Protein AF-A0A660VNW7-F1 (afdb_monomer)

Foldseek 3Di:
DDPVQLVQQDPQARNDDLPDPCLVVNLVVLLVLCVVVQLPLCNSSVVSSHHSLRSLQSCVSPVVSLVVSQVSCVVVVHHRDDHD

Sequence (84 aa):
PSELLAGRIRGGRIAVNPSHPDCPALLAEVMDVLASRDMDGRSAAELLGCSATQLVKFLSLEPAALEMVNARREELGLRRLKGR

pLDDT: mean 94.81, std 4.36, range [62.59, 97.69]

Secondary structure (DSSP, 8-state):
--HHHHHHEETTEE---TTSTTHHHHHHHHHHHHHTTTT-HHHHHHHHTS-HHHHHHHHTTSHHHHHHHHHHHHHTTPPPP---

Solvent-accessible surface area (backbone atoms only — not comparable to full-atom values): 4760 Å² total; per-residue (Å²): 134,53,71,72,52,56,74,25,48,52,97,36,28,76,65,72,56,83,88,40,86,61,38,64,59,48,49,52,52,53,50,52,43,22,59,76,39,76,52,34,55,58,63,27,13,56,76,63,58,29,37,44,70,40,50,40,40,58,36,49,76,40,61,67,58,41,48,53,50,30,55,55,19,47,78,70,75,40,79,69,81,77,67,118

Radius of gy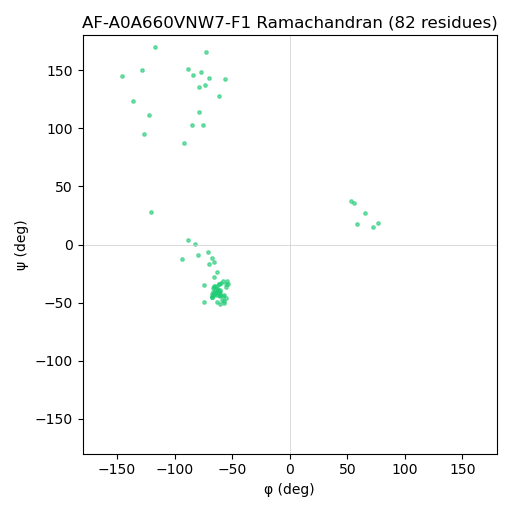ration: 11.73 Å; Cα contacts (8 Å, |Δi|>4): 91; chains: 1; bounding box: 25×29×24 Å

Nearest PDB structures (foldseek):
  2m8g-assembly1_X  TM=4.773E-01  e=1.486E+00  Aquifex aeolicus VF5

Structure (mmCIF, N/CA/C/O backbone):
data_AF-A0A660VNW7-F1
#
_entry.id   AF-A0A660VNW7-F1
#
loop_
_atom_site.group_PDB
_atom_site.id
_atom_site.type_symbol
_atom_site.label_atom_id
_atom_site.label_alt_id
_atom_site.label_comp_id
_atom_site.label_asym_id
_atom_site.label_entity_id
_atom_site.label_seq_id
_atom_site.pdbx_PDB_ins_code
_atom_site.Cartn_x
_atom_site.Cartn_y
_atom_site.Cartn_z
_atom_site.occupancy
_atom_site.B_iso_or_equiv
_atom_site.auth_seq_id
_atom_site.auth_comp_id
_atom_site.auth_asym_id
_atom_site.auth_atom_id
_atom_site.pdbx_PDB_model_num
ATOM 1 N N . PRO A 1 1 ? -7.265 -9.490 -3.591 1.00 85.75 1 PRO A N 1
ATOM 2 C CA . PRO A 1 1 ? -5.861 -9.561 -4.053 1.00 85.75 1 PRO A CA 1
ATOM 3 C C . PRO A 1 1 ? -5.692 -10.635 -5.132 1.00 85.75 1 PRO A C 1
ATOM 5 O O . PRO A 1 1 ? -6.300 -11.695 -5.007 1.00 85.75 1 PRO A O 1
ATOM 8 N N . SER A 1 2 ? -4.921 -10.342 -6.174 1.00 92.94 2 SER A N 1
ATOM 9 C CA . SER A 1 2 ? -4.522 -11.230 -7.259 1.00 92.94 2 SER A CA 1
ATOM 10 C C . SER A 1 2 ? -3.489 -12.256 -6.785 1.00 92.94 2 SER A C 1
ATOM 12 O O . SER A 1 2 ? -2.862 -12.099 -5.731 1.00 92.94 2 SER A O 1
ATOM 14 N N . GLU A 1 3 ? -3.268 -13.299 -7.587 1.00 93.81 3 GLU A N 1
ATOM 15 C CA . GLU A 1 3 ? -2.215 -14.290 -7.326 1.00 93.81 3 GLU A CA 1
ATOM 16 C C . GLU A 1 3 ? -0.814 -13.665 -7.336 1.00 93.81 3 GLU A C 1
ATOM 18 O O . GLU A 1 3 ? 0.042 -14.063 -6.543 1.00 93.81 3 GLU A O 1
ATOM 23 N N . LEU A 1 4 ? -0.591 -12.647 -8.179 1.00 94.12 4 LEU A N 1
ATOM 24 C CA . LEU A 1 4 ? 0.672 -11.916 -8.238 1.00 94.12 4 LEU A CA 1
ATOM 25 C C . LEU A 1 4 ? 0.969 -11.250 -6.892 1.00 94.12 4 LEU A C 1
ATOM 27 O O . LEU A 1 4 ? 2.050 -11.448 -6.338 1.00 94.12 4 LEU A O 1
ATOM 31 N N . LEU A 1 5 ? 0.016 -10.493 -6.343 1.00 94.50 5 LEU A N 1
ATOM 32 C CA . LEU A 1 5 ? 0.197 -9.826 -5.056 1.00 94.50 5 LEU A CA 1
ATOM 33 C C . LEU A 1 5 ? 0.284 -10.835 -3.910 1.00 94.50 5 LEU A C 1
ATOM 35 O O . LEU A 1 5 ? 1.203 -10.741 -3.095 1.00 94.50 5 LEU A O 1
ATOM 39 N N . ALA A 1 6 ? -0.596 -11.839 -3.882 1.00 94.31 6 ALA A N 1
ATOM 40 C CA . ALA A 1 6 ? -0.575 -12.890 -2.865 1.00 94.31 6 ALA A CA 1
ATOM 41 C C . ALA A 1 6 ? 0.778 -13.625 -2.825 1.00 94.31 6 ALA A C 1
ATOM 43 O O . ALA A 1 6 ? 1.357 -13.797 -1.753 1.00 94.31 6 ALA A O 1
ATOM 44 N N . GLY A 1 7 ? 1.348 -13.960 -3.988 1.00 95.69 7 GLY A N 1
ATOM 45 C CA . GLY A 1 7 ? 2.666 -14.592 -4.105 1.00 95.69 7 GLY A CA 1
ATOM 46 C C . GLY A 1 7 ? 3.839 -13.708 -3.658 1.00 95.69 7 GLY A C 1
ATOM 47 O O . GLY A 1 7 ? 4.948 -14.207 -3.432 1.00 95.69 7 GLY A O 1
ATOM 48 N N . ARG A 1 8 ? 3.623 -12.395 -3.504 1.00 95.94 8 ARG A N 1
ATOM 49 C CA . ARG A 1 8 ? 4.617 -11.440 -2.990 1.00 95.94 8 ARG A CA 1
ATOM 50 C C . ARG A 1 8 ? 4.494 -11.214 -1.487 1.00 95.94 8 ARG A C 1
ATOM 52 O O . ARG A 1 8 ? 5.436 -10.679 -0.905 1.00 95.94 8 ARG A O 1
ATOM 59 N N . ILE A 1 9 ? 3.419 -11.650 -0.832 1.00 96.31 9 ILE A N 1
ATOM 60 C CA . ILE A 1 9 ? 3.295 -11.553 0.625 1.00 96.31 9 ILE A CA 1
ATOM 61 C C . ILE A 1 9 ? 4.107 -12.666 1.288 1.00 96.31 9 ILE A C 1
ATOM 63 O O . ILE A 1 9 ? 3.808 -13.849 1.158 1.00 96.31 9 ILE A O 1
ATOM 67 N N . ARG A 1 10 ? 5.165 -12.294 2.016 1.00 94.12 10 ARG A N 1
ATOM 68 C CA . ARG A 1 10 ? 6.035 -13.240 2.735 1.00 94.12 10 ARG A CA 1
ATOM 69 C C . ARG A 1 10 ? 6.351 -12.720 4.127 1.00 94.12 10 ARG A C 1
ATOM 71 O O . ARG A 1 10 ? 6.859 -11.610 4.273 1.00 94.12 10 ARG A O 1
ATOM 78 N N . GLY A 1 11 ? 6.041 -13.514 5.153 1.00 92.25 11 GLY A N 1
ATOM 79 C CA . GLY A 1 11 ? 6.317 -13.158 6.550 1.00 92.25 11 GLY A CA 1
ATOM 80 C C . GLY A 1 11 ? 5.712 -11.813 6.974 1.00 92.25 11 GLY A C 1
ATOM 81 O O . GLY A 1 11 ? 6.354 -11.049 7.691 1.00 92.25 11 GLY A O 1
ATOM 82 N N . GLY A 1 12 ? 4.521 -11.475 6.466 1.00 92.81 12 GLY A N 1
ATOM 83 C CA . GLY A 1 12 ? 3.845 -10.209 6.765 1.00 92.81 12 GLY A CA 1
ATOM 84 C C . GLY A 1 12 ? 4.409 -8.978 6.038 1.00 92.81 12 GLY A C 1
ATOM 85 O O . GLY A 1 12 ? 4.180 -7.845 6.478 1.00 92.81 12 GLY A O 1
ATOM 86 N N . ARG A 1 13 ? 5.167 -9.174 4.950 1.00 94.25 13 ARG A N 1
ATOM 87 C CA . ARG A 1 13 ? 5.802 -8.116 4.144 1.00 94.25 13 ARG A CA 1
ATOM 88 C C . ARG A 1 13 ? 5.463 -8.279 2.664 1.00 94.25 13 ARG A C 1
ATOM 90 O O . ARG A 1 13 ? 5.335 -9.404 2.193 1.00 94.25 13 ARG A O 1
ATOM 97 N N . ILE A 1 14 ? 5.411 -7.168 1.932 1.00 95.25 14 ILE A N 1
ATOM 98 C CA . ILE A 1 14 ? 5.313 -7.161 0.466 1.00 95.25 14 ILE A CA 1
ATOM 99 C C . ILE A 1 14 ? 6.738 -7.287 -0.092 1.00 95.25 14 ILE A C 1
ATOM 101 O O . ILE A 1 14 ? 7.531 -6.351 -0.021 1.00 95.25 14 ILE A O 1
ATOM 105 N N . ALA A 1 15 ? 7.104 -8.477 -0.565 1.00 95.12 15 ALA A N 1
ATOM 106 C CA . ALA A 1 15 ? 8.459 -8.826 -0.979 1.00 95.12 15 ALA A CA 1
ATOM 107 C C . ALA A 1 15 ? 8.676 -8.570 -2.479 1.00 95.12 15 ALA A C 1
ATOM 109 O O . ALA A 1 15 ? 8.530 -9.475 -3.310 1.00 95.12 15 ALA A O 1
ATOM 110 N N . VAL A 1 16 ? 9.066 -7.340 -2.813 1.00 94.94 16 VAL A N 1
ATOM 111 C CA . VAL A 1 16 ? 9.437 -6.928 -4.172 1.00 94.94 16 VAL A CA 1
ATOM 112 C C . VAL A 1 16 ? 10.556 -5.882 -4.139 1.00 94.94 16 VAL A C 1
ATOM 114 O O . VAL A 1 16 ? 10.634 -5.070 -3.219 1.00 94.94 16 VAL A O 1
ATOM 117 N N . ASN A 1 17 ? 11.451 -5.931 -5.126 1.00 94.06 17 ASN A N 1
ATOM 118 C CA . ASN A 1 17 ? 12.445 -4.883 -5.351 1.00 94.06 17 ASN A CA 1
ATOM 119 C C . ASN A 1 17 ? 11.762 -3.702 -6.075 1.00 94.06 17 ASN A C 1
ATOM 121 O O . ASN A 1 17 ? 11.050 -3.964 -7.043 1.00 94.06 17 ASN A O 1
ATOM 125 N N . PRO A 1 18 ? 11.984 -2.435 -5.678 1.00 92.62 18 PRO A N 1
ATOM 126 C CA . PRO A 1 18 ? 11.385 -1.278 -6.354 1.00 92.62 18 PRO A CA 1
ATOM 127 C C . PRO A 1 18 ? 11.659 -1.214 -7.865 1.00 92.62 18 PRO A C 1
ATOM 129 O O . PRO A 1 18 ? 10.811 -0.766 -8.626 1.00 92.62 18 PRO A O 1
ATOM 132 N N . SER A 1 19 ? 12.815 -1.708 -8.319 1.00 94.44 19 SER A N 1
ATOM 133 C CA . SER A 1 19 ? 13.185 -1.771 -9.741 1.00 94.44 19 SER A CA 1
ATOM 134 C C . SER A 1 19 ? 12.603 -2.984 -10.482 1.00 94.44 19 SER A C 1
ATOM 136 O O . SER A 1 19 ? 12.891 -3.176 -11.661 1.00 94.44 19 SER A O 1
ATOM 138 N N . HIS A 1 20 ? 11.831 -3.844 -9.812 1.00 96.44 20 HIS A N 1
ATOM 139 C CA . HIS A 1 20 ? 11.217 -5.010 -10.441 1.00 96.44 20 HIS A CA 1
ATOM 140 C C . HIS A 1 20 ? 10.047 -4.578 -11.350 1.00 96.44 20 HIS A C 1
ATOM 142 O O . HIS A 1 20 ? 9.225 -3.777 -10.905 1.00 96.44 20 HIS A O 1
ATOM 148 N N . PRO A 1 21 ? 9.893 -5.149 -12.562 1.00 95.69 21 PRO A N 1
ATOM 149 C CA . PRO A 1 21 ? 8.810 -4.792 -13.489 1.00 95.69 21 PRO A CA 1
ATOM 150 C C . PRO A 1 21 ? 7.394 -4.912 -12.906 1.00 95.69 21 PRO A C 1
ATOM 152 O O . PRO A 1 21 ? 6.530 -4.108 -13.225 1.00 95.69 21 PRO A O 1
ATOM 155 N N . ASP A 1 22 ? 7.162 -5.886 -12.023 1.00 95.12 22 ASP A N 1
ATOM 156 C CA . ASP A 1 22 ? 5.882 -6.041 -11.314 1.00 95.12 22 ASP A CA 1
ATOM 157 C C . ASP A 1 22 ? 5.589 -4.950 -10.264 1.00 95.12 22 ASP A C 1
ATOM 159 O O . ASP A 1 22 ? 4.452 -4.848 -9.808 1.00 95.12 22 ASP A O 1
ATOM 163 N N . CYS A 1 23 ? 6.577 -4.162 -9.817 1.00 95.44 23 CYS A N 1
ATOM 164 C CA . CYS A 1 23 ? 6.396 -3.231 -8.695 1.00 95.44 23 CYS A CA 1
ATOM 165 C C . CYS A 1 23 ? 5.273 -2.199 -8.933 1.00 95.44 23 CYS A C 1
ATOM 167 O O . CYS A 1 23 ? 4.450 -2.033 -8.031 1.00 95.44 23 CYS A O 1
ATOM 169 N N . PRO A 1 24 ? 5.149 -1.561 -10.116 1.00 95.69 24 PRO A N 1
ATOM 170 C CA . PRO A 1 24 ? 4.030 -0.665 -10.411 1.00 95.69 24 PRO A CA 1
ATOM 171 C C . PRO A 1 24 ? 2.662 -1.356 -10.350 1.00 95.69 24 PRO A C 1
ATOM 173 O O . PRO A 1 24 ? 1.713 -0.780 -9.825 1.00 95.69 24 PRO A O 1
ATOM 176 N N . ALA A 1 25 ? 2.560 -2.601 -10.828 1.00 96.19 25 ALA A N 1
ATOM 177 C CA . ALA A 1 25 ? 1.312 -3.364 -10.780 1.00 96.19 25 ALA A CA 1
ATOM 178 C C . ALA A 1 25 ? 0.922 -3.715 -9.335 1.00 96.19 25 ALA A C 1
ATOM 180 O O . ALA A 1 25 ? -0.230 -3.551 -8.942 1.00 96.19 25 ALA A O 1
ATOM 181 N N . LEU A 1 26 ? 1.898 -4.121 -8.518 1.00 97.19 26 LEU A N 1
ATOM 182 C CA . LEU A 1 26 ? 1.691 -4.374 -7.091 1.00 97.19 26 LEU A CA 1
ATOM 183 C C . LEU A 1 26 ? 1.287 -3.102 -6.340 1.00 97.19 26 LEU A C 1
ATOM 185 O O . LEU A 1 26 ? 0.440 -3.163 -5.453 1.00 97.19 26 LEU A O 1
ATOM 189 N N . LEU A 1 27 ? 1.884 -1.956 -6.684 1.00 97.00 27 LEU A N 1
ATOM 190 C CA . LEU A 1 27 ? 1.518 -0.669 -6.101 1.00 97.00 27 LEU A CA 1
ATOM 191 C C . LEU A 1 27 ? 0.076 -0.301 -6.440 1.00 97.00 27 LEU A C 1
ATOM 193 O O . LEU A 1 27 ? -0.682 -0.001 -5.524 1.00 97.00 27 LEU A O 1
ATOM 197 N N . ALA A 1 28 ? -0.314 -0.382 -7.714 1.00 96.50 28 ALA A N 1
ATOM 198 C CA . ALA A 1 28 ? -1.687 -0.119 -8.139 1.00 96.50 28 ALA A CA 1
ATOM 199 C C . ALA A 1 28 ? -2.691 -0.998 -7.377 1.00 96.50 28 ALA A C 1
ATOM 201 O O . ALA A 1 28 ? -3.648 -0.493 -6.799 1.00 96.50 28 ALA A O 1
ATOM 202 N N . GLU A 1 29 ? -2.410 -2.295 -7.259 1.00 97.38 29 GLU A N 1
ATOM 203 C CA . GLU A 1 29 ? -3.308 -3.213 -6.563 1.00 97.38 29 GLU A CA 1
ATOM 204 C C . GLU A 1 29 ? -3.398 -2.934 -5.049 1.00 97.38 29 GLU A C 1
ATOM 206 O O . GLU A 1 29 ? -4.468 -3.016 -4.443 1.00 97.38 29 GLU A O 1
ATOM 211 N N . VAL A 1 30 ? -2.286 -2.554 -4.415 1.00 97.38 30 VAL A N 1
ATOM 212 C CA . VAL A 1 30 ? -2.286 -2.110 -3.014 1.00 97.38 30 VAL A CA 1
ATOM 213 C C . VAL A 1 30 ? -3.123 -0.841 -2.829 1.00 97.38 30 VAL A C 1
ATOM 215 O O . VAL A 1 30 ? -3.818 -0.707 -1.818 1.00 97.38 30 VAL A O 1
ATOM 218 N N . MET A 1 31 ? -3.081 0.077 -3.795 1.00 97.50 31 MET A N 1
ATOM 219 C CA . MET A 1 31 ? -3.891 1.294 -3.782 1.00 97.50 31 MET A CA 1
ATOM 220 C C . MET A 1 31 ? -5.384 0.985 -3.928 1.00 97.50 31 MET A C 1
ATOM 222 O O . MET A 1 31 ? -6.184 1.552 -3.182 1.00 97.50 31 MET A O 1
ATOM 226 N N . ASP A 1 32 ? -5.759 0.036 -4.788 1.00 97.44 32 ASP A N 1
ATOM 227 C CA . ASP A 1 32 ? -7.145 -0.435 -4.913 1.00 97.44 32 ASP A CA 1
ATOM 228 C C . ASP A 1 32 ? -7.646 -1.049 -3.599 1.00 97.44 32 ASP A C 1
ATOM 230 O O . ASP A 1 32 ? -8.760 -0.772 -3.142 1.00 97.44 32 ASP A O 1
ATOM 234 N N . VAL A 1 33 ? -6.797 -1.834 -2.928 1.00 97.44 33 VAL A N 1
ATOM 235 C CA . VAL A 1 33 ? -7.122 -2.396 -1.614 1.00 97.44 33 VAL A CA 1
ATOM 236 C C . VAL A 1 33 ? -7.308 -1.296 -0.569 1.00 97.44 33 VAL A C 1
ATOM 238 O O . VAL A 1 33 ? -8.282 -1.342 0.180 1.00 97.44 33 VAL A O 1
ATOM 241 N N . LEU A 1 34 ? -6.446 -0.280 -0.530 1.00 97.25 34 LEU A N 1
ATOM 242 C CA . LEU A 1 34 ? -6.624 0.872 0.361 1.00 97.25 34 LEU A CA 1
ATOM 243 C C . LEU A 1 34 ? -7.929 1.618 0.078 1.00 97.25 34 LEU A C 1
ATOM 245 O O . LEU A 1 34 ? -8.661 1.929 1.018 1.00 97.25 34 LEU A O 1
ATOM 249 N N . ALA A 1 35 ? -8.254 1.853 -1.193 1.00 96.88 35 ALA A N 1
ATOM 250 C CA . ALA A 1 35 ? -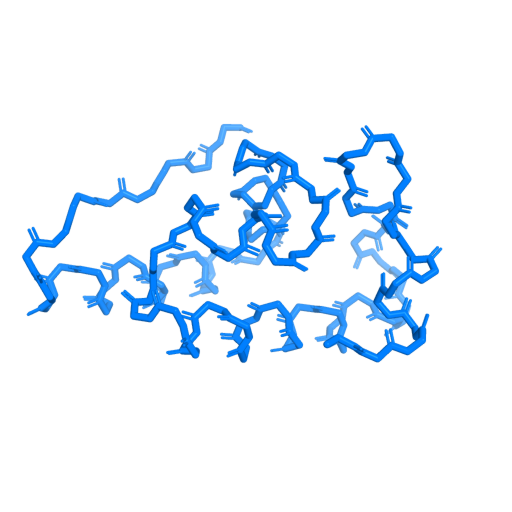9.500 2.498 -1.587 1.00 96.88 35 ALA A CA 1
ATOM 251 C C . ALA A 1 35 ? -10.730 1.701 -1.128 1.00 96.88 35 ALA A C 1
ATOM 253 O O . ALA A 1 35 ? -11.666 2.285 -0.590 1.00 96.88 35 ALA A O 1
ATOM 254 N N . SER A 1 36 ? -10.694 0.369 -1.236 1.00 97.12 36 SER A N 1
ATOM 255 C CA . SER A 1 36 ? -11.774 -0.514 -0.763 1.00 97.12 36 SER A CA 1
ATOM 256 C C . SER A 1 36 ? -11.950 -0.548 0.764 1.00 97.12 36 SER A C 1
ATOM 258 O O . SER A 1 36 ? -12.921 -1.114 1.268 1.00 97.12 36 SER A O 1
ATOM 260 N N . ARG A 1 37 ? -10.996 0.016 1.514 1.00 96.69 37 ARG A N 1
ATOM 261 C CA . ARG A 1 37 ? -10.970 0.045 2.984 1.00 96.69 37 ARG A CA 1
ATOM 262 C C . ARG A 1 37 ? -10.959 1.476 3.525 1.00 96.69 37 ARG A C 1
ATOM 264 O O . AR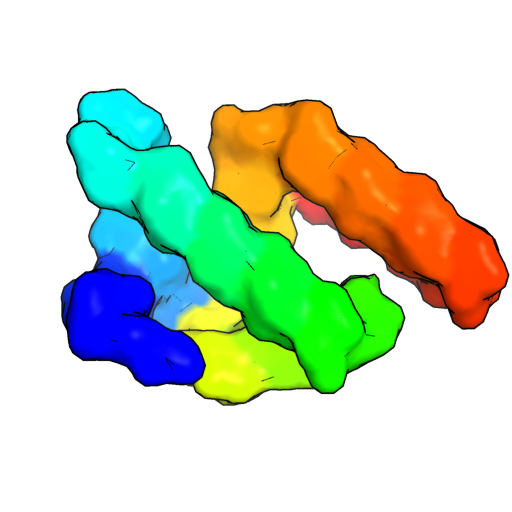G A 1 37 ? -10.388 1.710 4.585 1.00 96.69 37 ARG A O 1
ATOM 271 N N . ASP A 1 38 ? -11.527 2.428 2.784 1.00 95.75 38 ASP A N 1
ATOM 272 C CA . ASP A 1 38 ? -11.626 3.843 3.176 1.00 95.75 38 ASP A CA 1
ATOM 273 C C . ASP A 1 38 ? -10.271 4.457 3.565 1.00 95.75 38 ASP A C 1
ATOM 275 O O . ASP A 1 38 ? -10.138 5.239 4.507 1.00 95.75 38 ASP A O 1
ATOM 279 N N . MET A 1 39 ? -9.224 4.056 2.840 1.00 95.81 39 MET A N 1
ATOM 280 C CA . MET A 1 39 ? -7.833 4.426 3.088 1.00 95.81 39 MET A CA 1
ATOM 281 C C . MET A 1 39 ? -7.314 4.046 4.482 1.00 95.81 39 MET A C 1
ATOM 283 O O . MET A 1 39 ? -6.275 4.558 4.913 1.00 95.81 39 MET A O 1
ATOM 287 N N . ASP A 1 40 ? -7.980 3.142 5.203 1.00 94.81 40 ASP A N 1
ATOM 288 C CA . ASP A 1 40 ? -7.524 2.631 6.489 1.00 94.81 40 ASP A CA 1
ATOM 289 C C . ASP A 1 40 ? -6.371 1.633 6.310 1.00 94.81 40 ASP A C 1
ATOM 291 O O . ASP A 1 40 ? -6.548 0.464 5.959 1.00 94.81 40 ASP A O 1
ATOM 295 N N . GLY A 1 41 ? -5.148 2.095 6.584 1.00 94.56 41 GLY A N 1
ATOM 296 C CA . GLY A 1 41 ? -3.943 1.288 6.392 1.00 94.56 41 GLY A CA 1
ATOM 297 C C . GLY A 1 41 ? -3.867 0.038 7.275 1.00 94.56 41 GLY A C 1
ATOM 298 O O . GLY A 1 41 ? -3.179 -0.913 6.915 1.00 94.56 41 GLY A O 1
ATOM 299 N N . ARG A 1 42 ? -4.558 -0.005 8.422 1.00 94.94 42 ARG A N 1
ATOM 300 C CA . ARG A 1 42 ? -4.573 -1.207 9.269 1.00 94.94 42 ARG A CA 1
ATOM 301 C C . ARG A 1 42 ? -5.456 -2.283 8.642 1.00 94.94 42 ARG A C 1
ATOM 303 O O . ARG A 1 42 ? -5.006 -3.409 8.470 1.00 94.94 42 ARG A O 1
ATOM 310 N N . SER A 1 43 ? -6.662 -1.898 8.253 1.00 96.44 43 SER A N 1
ATOM 311 C CA . SER A 1 43 ? -7.671 -2.748 7.630 1.00 96.44 43 SER A CA 1
ATOM 312 C C . SER A 1 43 ? -7.233 -3.242 6.252 1.00 96.44 43 SER A C 1
ATOM 314 O O . SER A 1 43 ? -7.536 -4.373 5.881 1.00 96.44 43 SER A O 1
ATOM 316 N N . ALA A 1 44 ? -6.511 -2.413 5.493 1.00 97.19 44 ALA A N 1
ATOM 317 C CA . ALA A 1 44 ? -5.894 -2.807 4.229 1.00 97.19 44 ALA A CA 1
ATOM 318 C C . ALA A 1 44 ? -4.758 -3.819 4.439 1.00 97.19 44 ALA A C 1
ATOM 320 O O . ALA A 1 44 ? -4.696 -4.830 3.744 1.00 97.19 44 ALA A O 1
ATOM 321 N N . ALA A 1 45 ? -3.880 -3.587 5.419 1.00 96.81 45 ALA A N 1
ATOM 322 C CA . ALA A 1 45 ? -2.781 -4.504 5.712 1.00 96.81 45 ALA A CA 1
ATOM 323 C C . ALA A 1 45 ? -3.281 -5.881 6.177 1.00 96.81 45 ALA A C 1
ATOM 325 O O . ALA A 1 45 ? -2.765 -6.901 5.725 1.00 96.81 45 ALA A O 1
ATOM 326 N N . GLU A 1 46 ? -4.323 -5.909 7.012 1.00 96.88 46 GLU A N 1
ATOM 327 C CA . GLU A 1 46 ? -4.990 -7.141 7.442 1.00 96.88 46 GLU A CA 1
ATOM 328 C C . GLU A 1 46 ? -5.537 -7.937 6.250 1.00 96.88 46 GLU A C 1
ATOM 330 O O . GLU A 1 46 ? -5.241 -9.124 6.124 1.00 96.88 46 GLU A O 1
ATOM 335 N N . LEU A 1 47 ? -6.241 -7.275 5.323 1.00 96.62 47 LEU A N 1
ATOM 336 C CA . LEU A 1 47 ? -6.761 -7.914 4.110 1.00 96.62 47 LEU A CA 1
ATOM 337 C C . LEU A 1 47 ? -5.646 -8.476 3.209 1.00 96.62 47 LEU A C 1
ATOM 339 O O . LEU A 1 47 ? -5.822 -9.508 2.566 1.00 96.62 47 LEU A O 1
ATOM 343 N N . LEU A 1 48 ? -4.495 -7.807 3.164 1.00 95.94 48 LEU A N 1
ATOM 344 C CA . LEU A 1 48 ? -3.324 -8.254 2.408 1.00 95.94 48 LEU A CA 1
ATOM 345 C C . LEU A 1 48 ? -2.509 -9.3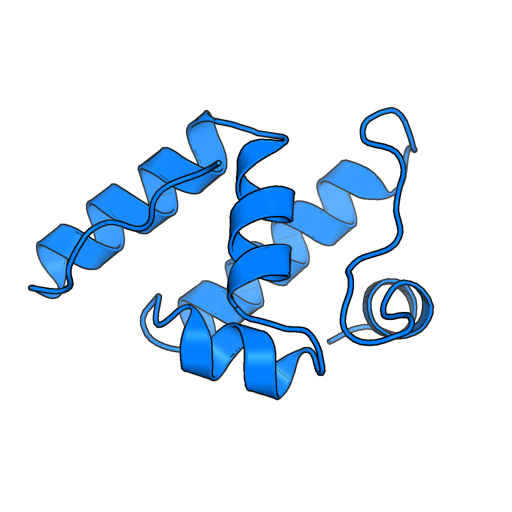35 3.131 1.00 95.94 48 LEU A C 1
ATOM 347 O O . LEU A 1 48 ? -1.575 -9.873 2.543 1.00 95.94 48 LEU A O 1
ATOM 351 N N . GLY A 1 49 ? -2.794 -9.633 4.401 1.00 96.00 49 GLY A N 1
ATOM 352 C CA . GLY A 1 49 ? -1.956 -10.520 5.209 1.00 96.00 49 GLY A CA 1
ATOM 353 C C . GLY A 1 49 ? -0.555 -9.951 5.477 1.00 96.00 49 GLY A C 1
ATOM 354 O O . GLY A 1 49 ? 0.403 -10.705 5.669 1.00 96.00 49 GLY A O 1
ATOM 355 N N . CYS A 1 50 ? -0.404 -8.623 5.474 1.00 96.69 50 CYS A N 1
ATOM 356 C CA . CYS A 1 50 ? 0.841 -7.937 5.804 1.00 96.69 50 CYS A CA 1
ATOM 357 C C . CYS A 1 50 ? 0.695 -7.061 7.056 1.00 96.69 50 CYS A C 1
ATOM 359 O O . CYS A 1 50 ? -0.391 -6.849 7.587 1.00 96.69 50 CYS A O 1
ATOM 361 N N . SER A 1 51 ? 1.811 -6.556 7.579 1.00 95.06 51 SER A N 1
ATOM 362 C CA . SER A 1 51 ? 1.761 -5.586 8.679 1.00 95.06 51 SER A CA 1
ATOM 363 C C . SER A 1 51 ? 1.544 -4.164 8.157 1.00 95.06 51 SER A C 1
ATOM 365 O O . SER A 1 51 ? 2.112 -3.776 7.135 1.00 95.06 51 SER A O 1
ATOM 367 N N . ALA A 1 52 ? 0.808 -3.340 8.911 1.00 94.31 52 ALA A N 1
ATOM 368 C CA . ALA A 1 52 ? 0.570 -1.934 8.561 1.00 94.31 52 ALA A CA 1
ATOM 369 C C . ALA A 1 52 ? 1.876 -1.145 8.349 1.00 94.31 52 ALA A C 1
ATOM 371 O O . ALA A 1 52 ? 1.977 -0.332 7.435 1.00 94.31 52 ALA A O 1
ATOM 372 N N . THR A 1 53 ? 2.917 -1.425 9.138 1.00 94.44 53 THR A N 1
ATOM 373 C CA . THR A 1 53 ? 4.244 -0.818 8.950 1.00 94.44 53 THR A CA 1
ATOM 374 C C . THR A 1 53 ? 4.855 -1.183 7.597 1.00 94.44 53 THR A C 1
ATOM 376 O O . THR A 1 53 ? 5.482 -0.339 6.965 1.00 94.44 53 THR A O 1
ATOM 379 N N . GLN A 1 54 ? 4.698 -2.428 7.143 1.00 95.44 54 GLN A N 1
ATOM 380 C CA . GLN A 1 54 ? 5.230 -2.866 5.849 1.00 95.44 54 GLN A CA 1
ATOM 381 C C . GLN A 1 54 ? 4.413 -2.323 4.687 1.00 95.44 54 GLN A C 1
ATOM 383 O O . GLN A 1 54 ? 5.006 -1.951 3.682 1.00 95.44 54 GLN A O 1
ATOM 388 N N . LEU A 1 55 ? 3.094 -2.201 4.849 1.00 96.44 55 LEU A N 1
ATOM 389 C CA . LEU A 1 55 ? 2.243 -1.506 3.891 1.00 96.44 55 LEU A CA 1
ATOM 390 C C . LEU A 1 55 ? 2.708 -0.056 3.693 1.00 96.44 55 LEU A C 1
ATOM 392 O O . LEU A 1 55 ? 2.958 0.365 2.570 1.00 96.44 55 LEU A O 1
ATOM 396 N N . VAL A 1 56 ? 2.910 0.690 4.783 1.00 95.75 56 VAL A N 1
ATOM 397 C CA . VAL A 1 56 ? 3.365 2.089 4.707 1.00 95.75 56 VAL A CA 1
ATOM 398 C C . VAL A 1 56 ? 4.774 2.199 4.114 1.00 95.75 56 VAL A C 1
ATOM 400 O O . VAL A 1 56 ? 5.025 3.086 3.302 1.00 95.75 56 VAL A O 1
ATOM 403 N N . LYS A 1 57 ? 5.692 1.288 4.461 1.00 94.62 57 LYS A N 1
ATOM 404 C CA . LYS A 1 57 ? 7.027 1.228 3.840 1.00 94.62 57 LYS A CA 1
ATOM 405 C C . LYS A 1 57 ? 6.965 0.943 2.344 1.00 94.62 57 LYS A C 1
ATOM 407 O O . LYS A 1 57 ? 7.724 1.538 1.593 1.00 94.62 57 LYS A O 1
ATOM 412 N N . PHE A 1 58 ? 6.062 0.065 1.921 1.00 95.81 58 PHE A N 1
ATOM 413 C CA . PHE A 1 58 ? 5.853 -0.236 0.511 1.00 95.81 58 PHE A CA 1
ATOM 414 C C . PHE A 1 58 ? 5.289 0.970 -0.252 1.00 95.81 58 PHE A C 1
ATOM 416 O O . PHE A 1 58 ? 5.816 1.316 -1.301 1.00 95.81 58 PHE A O 1
ATOM 423 N N . LEU A 1 59 ? 4.308 1.685 0.310 1.00 95.50 59 LEU A N 1
ATOM 424 C CA . LEU A 1 59 ? 3.824 2.948 -0.268 1.00 95.50 59 LEU A CA 1
ATOM 425 C C . LEU A 1 59 ? 4.931 4.001 -0.371 1.00 95.50 59 LEU A C 1
ATOM 427 O O . LEU A 1 59 ? 4.950 4.792 -1.301 1.00 95.50 59 LEU A O 1
ATOM 431 N N . SER A 1 60 ? 5.875 3.996 0.571 1.00 93.62 60 SER A N 1
ATOM 432 C CA . SER A 1 60 ? 6.992 4.948 0.598 1.00 93.62 60 SER A CA 1
ATOM 433 C C . SER A 1 60 ? 8.031 4.701 -0.502 1.00 93.62 60 SER A C 1
ATOM 435 O O . SER A 1 60 ? 8.943 5.510 -0.647 1.00 93.62 60 SER A O 1
ATOM 437 N N . LEU A 1 61 ? 7.910 3.612 -1.272 1.00 93.44 61 LEU A N 1
ATOM 438 C CA . LEU A 1 61 ? 8.689 3.414 -2.497 1.00 93.44 61 LEU A CA 1
ATOM 439 C C . LEU A 1 61 ? 8.322 4.437 -3.577 1.00 93.44 61 LEU A C 1
ATOM 441 O O . LEU A 1 61 ? 9.174 4.783 -4.387 1.00 93.44 61 LEU A O 1
ATOM 445 N N . GLU A 1 62 ? 7.080 4.926 -3.556 1.00 94.56 62 GLU A N 1
ATOM 446 C CA . GLU A 1 62 ? 6.575 5.966 -4.446 1.00 94.56 62 GLU A CA 1
ATOM 447 C C . GLU A 1 62 ? 5.963 7.095 -3.598 1.00 94.56 62 GLU A C 1
ATOM 449 O O . GLU A 1 62 ? 4.800 7.010 -3.189 1.00 94.56 62 GLU A O 1
ATOM 454 N N . PRO A 1 63 ? 6.726 8.160 -3.288 1.00 93.56 63 PRO A N 1
ATOM 455 C CA . PRO A 1 63 ? 6.267 9.239 -2.415 1.00 93.56 63 PRO A CA 1
ATOM 456 C C . PRO A 1 63 ? 4.933 9.860 -2.845 1.00 93.56 63 PRO A C 1
ATOM 458 O O . PRO A 1 63 ? 4.126 10.216 -1.982 1.00 93.56 63 PRO A O 1
ATOM 461 N N . ALA A 1 64 ? 4.662 9.939 -4.153 1.00 94.50 64 ALA A N 1
ATOM 462 C CA . ALA A 1 64 ? 3.393 10.451 -4.663 1.00 94.50 64 ALA A CA 1
ATOM 463 C C . ALA A 1 64 ? 2.199 9.565 -4.262 1.00 94.50 64 ALA A C 1
ATOM 465 O O . ALA A 1 64 ? 1.125 10.080 -3.948 1.00 94.50 64 ALA A O 1
ATOM 466 N N . ALA A 1 65 ? 2.384 8.242 -4.203 1.00 94.69 65 ALA A N 1
ATOM 467 C CA . ALA A 1 65 ? 1.343 7.313 -3.772 1.00 94.69 65 ALA A CA 1
ATOM 468 C C . ALA A 1 65 ? 1.016 7.497 -2.284 1.00 94.69 65 ALA A C 1
ATOM 470 O O . ALA A 1 65 ? -0.156 7.583 -1.913 1.00 94.69 65 ALA A O 1
ATOM 471 N N . LEU A 1 66 ? 2.039 7.622 -1.428 1.00 95.69 66 LEU A N 1
ATOM 472 C CA . LEU A 1 66 ? 1.832 7.889 -0.002 1.00 95.69 66 LEU A CA 1
ATOM 473 C C . LEU A 1 66 ? 1.124 9.234 0.230 1.00 95.69 66 LEU A C 1
ATOM 475 O O . LEU A 1 66 ? 0.252 9.322 1.097 1.00 95.69 66 LEU A O 1
ATOM 479 N N . GLU A 1 67 ? 1.475 10.265 -0.540 1.00 96.56 67 GLU A N 1
ATOM 480 C CA . GLU A 1 67 ? 0.823 11.571 -0.447 1.00 96.56 67 GLU 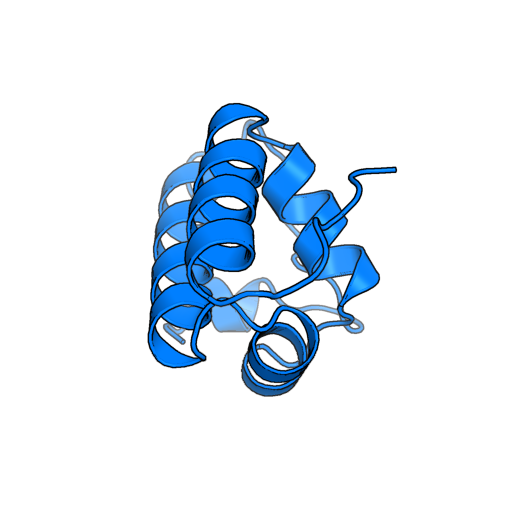A CA 1
ATOM 481 C C . GLU A 1 67 ? -0.645 11.508 -0.875 1.00 96.56 67 GLU A C 1
ATOM 483 O O . GLU A 1 67 ? -1.504 12.021 -0.163 1.00 96.56 67 GLU A O 1
ATOM 488 N N . MET A 1 68 ? -0.961 10.798 -1.962 1.00 96.00 68 MET A N 1
ATOM 489 C CA . MET A 1 68 ? -2.344 10.612 -2.411 1.00 96.00 68 MET A CA 1
ATOM 490 C C . MET A 1 68 ? -3.202 9.899 -1.356 1.00 96.00 68 MET A C 1
ATOM 492 O O . MET A 1 68 ? -4.323 10.323 -1.070 1.00 96.00 68 MET A O 1
ATOM 496 N N . VAL A 1 69 ? -2.663 8.848 -0.726 1.00 96.50 69 VAL A N 1
ATOM 497 C CA . VAL A 1 69 ? -3.340 8.167 0.390 1.00 96.50 69 VAL A CA 1
ATOM 498 C C . VAL A 1 69 ? -3.558 9.134 1.552 1.00 96.50 69 VAL A C 1
ATOM 500 O O . VAL A 1 69 ? -4.637 9.156 2.137 1.00 96.50 69 VAL A O 1
ATOM 503 N N . ASN A 1 70 ? -2.556 9.943 1.898 1.00 97.25 70 ASN A N 1
ATOM 504 C CA . ASN A 1 70 ? -2.658 10.896 2.999 1.00 97.25 70 ASN A CA 1
ATOM 505 C C . ASN A 1 70 ? -3.674 12.007 2.745 1.00 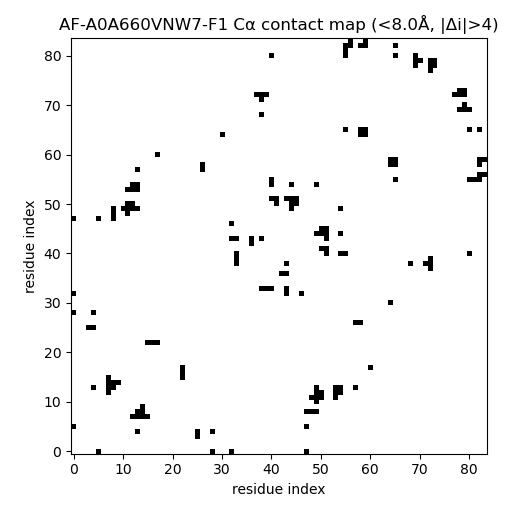97.25 70 ASN A C 1
ATOM 507 O O . ASN A 1 70 ? -4.461 12.286 3.646 1.00 97.25 70 ASN A O 1
ATOM 511 N N . ALA A 1 71 ? -3.700 12.581 1.544 1.00 97.38 71 ALA A N 1
ATOM 512 C CA . ALA A 1 71 ? -4.691 13.579 1.158 1.00 97.38 71 ALA A CA 1
ATOM 513 C C . ALA A 1 71 ? -6.111 13.018 1.318 1.00 97.38 71 ALA A C 1
ATOM 515 O O . ALA A 1 71 ? -6.947 13.600 2.007 1.00 97.38 71 ALA A O 1
ATOM 516 N N . ARG A 1 72 ? -6.355 11.806 0.802 1.00 96.94 72 ARG A N 1
ATOM 517 C CA . ARG A 1 72 ? -7.663 11.162 0.948 1.00 96.94 72 ARG A CA 1
ATOM 518 C C . ARG A 1 72 ? -7.996 10.820 2.402 1.00 96.94 72 ARG A C 1
ATOM 520 O O . ARG A 1 72 ? -9.144 10.939 2.816 1.00 96.94 72 ARG A O 1
ATOM 527 N N . ARG A 1 73 ? -7.008 10.409 3.202 1.00 96.81 73 ARG A N 1
ATOM 528 C 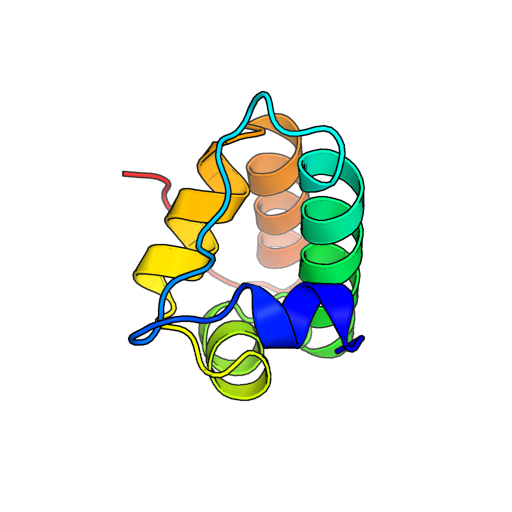CA . ARG A 1 73 ? -7.183 10.179 4.646 1.00 96.81 73 ARG A CA 1
ATOM 529 C C . ARG A 1 73 ? -7.583 11.458 5.376 1.00 96.81 73 ARG A C 1
ATOM 531 O O . ARG A 1 73 ? -8.461 11.393 6.227 1.00 96.81 73 ARG A O 1
ATOM 538 N N . GLU A 1 74 ? -6.984 12.597 5.047 1.00 97.69 74 GLU A N 1
ATOM 539 C CA . GLU A 1 74 ? -7.331 13.889 5.651 1.00 97.69 74 GLU A CA 1
ATOM 540 C C . GLU A 1 74 ? -8.756 14.325 5.314 1.00 97.69 74 GLU A C 1
ATOM 542 O O . GLU A 1 74 ? -9.480 14.747 6.213 1.00 97.69 74 GLU A O 1
ATOM 547 N N . GLU A 1 75 ? -9.194 14.138 4.067 1.00 97.06 75 GLU A N 1
ATOM 548 C CA . GLU A 1 75 ? -10.589 14.373 3.661 1.00 97.06 75 GLU A CA 1
ATOM 549 C C . GLU A 1 75 ? -11.587 13.525 4.466 1.00 97.06 75 GLU A C 1
ATOM 551 O O . GLU A 1 75 ? -12.710 13.954 4.722 1.00 97.06 75 GLU A O 1
ATOM 556 N N . LEU A 1 76 ? -11.170 12.332 4.898 1.00 95.31 76 LEU A N 1
ATOM 557 C CA . LEU A 1 76 ? -11.948 11.419 5.741 1.00 95.31 76 LEU A CA 1
ATOM 558 C C . LEU A 1 76 ? -11.762 11.676 7.252 1.00 95.31 76 LEU A C 1
ATOM 560 O O . LEU A 1 76 ? -12.271 10.915 8.073 1.00 95.31 76 LEU A O 1
ATOM 564 N N . GLY A 1 77 ? -11.014 12.714 7.648 1.00 96.06 77 GLY A N 1
ATOM 565 C CA . GLY A 1 77 ? -10.727 13.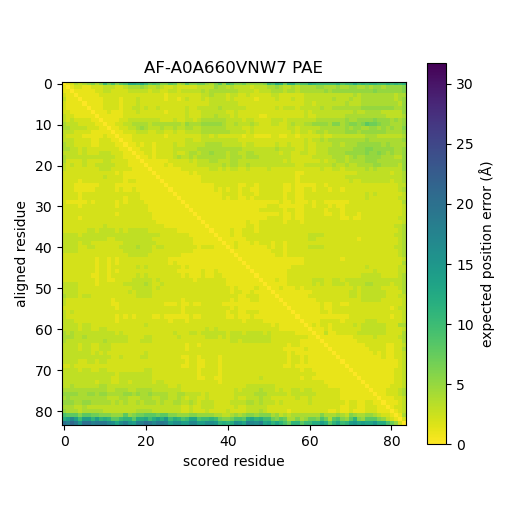033 9.053 1.00 96.06 77 GLY A CA 1
ATOM 566 C C . GLY A 1 77 ? -9.743 12.073 9.740 1.00 96.06 77 GLY A C 1
ATOM 567 O O . GLY A 1 77 ? -9.627 12.060 10.968 1.00 96.06 77 GLY A O 1
ATOM 568 N N . LEU A 1 78 ? -9.022 11.254 8.971 1.00 94.06 78 LEU A N 1
ATOM 569 C CA . LEU A 1 78 ? -8.035 10.298 9.463 1.00 94.06 78 LEU A CA 1
ATOM 570 C C . LEU A 1 78 ? -6.645 10.939 9.575 1.00 94.06 78 LEU A C 1
ATOM 572 O O . LEU A 1 78 ? -6.257 11.819 8.812 1.00 94.06 78 LEU A O 1
ATOM 576 N N . ARG A 1 79 ? -5.825 10.438 10.507 1.00 95.12 79 ARG A N 1
ATOM 577 C CA . ARG A 1 79 ? -4.431 10.896 10.642 1.00 95.12 79 ARG A CA 1
ATOM 578 C C . ARG A 1 79 ? -3.578 10.431 9.463 1.00 95.12 79 ARG A C 1
ATOM 580 O O . ARG A 1 79 ? -3.683 9.276 9.050 1.00 95.12 79 ARG A O 1
ATOM 587 N N . ARG A 1 80 ? -2.643 11.267 9.018 1.00 96.31 80 ARG A N 1
ATOM 588 C CA . ARG A 1 80 ? -1.639 10.904 8.005 1.00 96.31 80 ARG A CA 1
ATOM 589 C C . ARG A 1 80 ? -0.808 9.678 8.411 1.00 96.31 80 ARG A C 1
A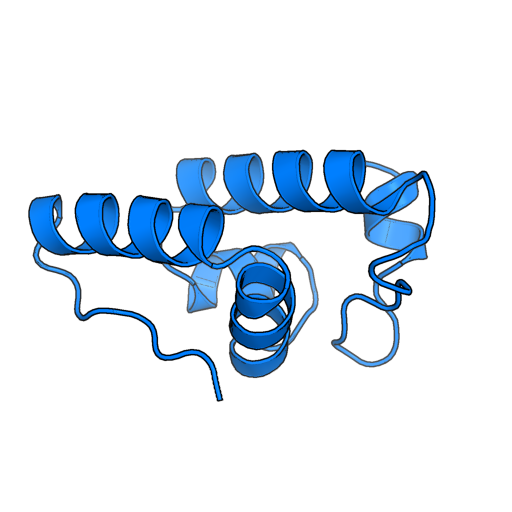TOM 591 O O . ARG A 1 80 ? -0.427 9.515 9.574 1.00 96.31 80 ARG A O 1
ATOM 598 N N . LEU A 1 81 ? -0.492 8.843 7.430 1.00 94.38 81 LEU A N 1
ATOM 599 C CA . LEU A 1 81 ? 0.518 7.791 7.486 1.00 94.38 81 LEU A CA 1
ATOM 600 C C . LEU A 1 81 ? 1.917 8.408 7.352 1.00 94.38 81 LEU A C 1
ATOM 602 O O . LEU A 1 81 ? 2.106 9.415 6.669 1.00 94.38 81 LEU A O 1
ATOM 606 N N . LYS A 1 82 ? 2.911 7.791 7.999 1.00 90.19 82 LYS A N 1
ATOM 607 C CA . LYS A 1 82 ? 4.308 8.248 7.983 1.00 90.19 82 LYS A CA 1
ATOM 608 C C . LYS A 1 82 ? 5.217 7.148 7.445 1.00 90.19 82 LYS A C 1
ATOM 610 O O . LYS A 1 82 ? 5.411 6.143 8.130 1.00 90.19 82 LYS A O 1
ATOM 615 N N . GLY A 1 83 ? 5.775 7.360 6.255 1.00 78.31 83 GLY A N 1
ATOM 616 C CA . GLY A 1 83 ? 6.890 6.567 5.742 1.00 78.31 83 GLY A CA 1
ATOM 617 C C . GLY A 1 83 ? 8.097 6.713 6.664 1.00 78.31 83 GLY A C 1
ATOM 618 O O . GLY A 1 83 ? 8.456 7.832 7.024 1.00 78.31 83 GLY A O 1
ATOM 619 N N . ARG A 1 84 ? 8.668 5.596 7.114 1.00 62.59 84 ARG A N 1
ATOM 620 C CA . ARG A 1 84 ? 9.931 5.557 7.859 1.00 62.59 84 ARG A CA 1
ATOM 621 C C . ARG A 1 84 ? 10.935 4.712 7.108 1.00 62.59 84 ARG A C 1
ATOM 623 O O . ARG A 1 84 ? 10.555 3.569 6.754 1.00 62.59 84 ARG A O 1
#

Mean predicted aligned error: 2.5 Å